Protein AF-A0A7J8R113-F1 (afdb_monomer_lite)

Sequence (114 aa):
MQGCIFTAFWALAHECGHQAFSDYQWLDDTIGFILHTFLLTPYFSLKYSHRRHHSNTGSLERDEVFVPKKKSALKWWAKHFNNPLGRFLEISIQLILGWPLYLLSTSLVHLTIG

InterPro domains:
  IPR005804 Fatty acid desaturase domain [PF00487] (7-96)
  IPR012171 Fatty acid desaturase [PTHR32100] (1-106)

Structure (mmCIF, N/CA/C/O backbone):
data_AF-A0A7J8R113-F1
#
_entry.id   AF-A0A7J8R113-F1
#
loop_
_atom_site.group_PDB
_atom_site.id
_atom_site.type_symbol
_atom_site.label_atom_id
_atom_site.label_alt_id
_atom_site.label_comp_id
_atom_site.label_asym_id
_atom_site.label_entity_id
_atom_site.label_seq_id
_atom_site.pdbx_PDB_ins_code
_atom_site.Cartn_x
_atom_site.Cartn_y
_atom_site.Cartn_z
_atom_site.occupancy
_atom_site.B_iso_or_equiv
_atom_site.auth_seq_id
_atom_site.auth_comp_id
_atom_site.auth_asym_id
_atom_site.auth_atom_id
_atom_site.pdbx_PDB_model_num
ATOM 1 N N . MET A 1 1 ? 4.532 -22.002 4.829 1.00 82.25 1 MET A N 1
ATOM 2 C CA . MET A 1 1 ? 3.699 -21.573 5.975 1.00 82.25 1 MET A CA 1
ATOM 3 C C . MET A 1 1 ? 3.798 -20.069 6.228 1.00 82.25 1 MET A C 1
ATOM 5 O O . MET A 1 1 ? 2.771 -19.416 6.150 1.00 82.25 1 MET A O 1
ATOM 9 N N . GLN A 1 2 ? 4.997 -19.506 6.445 1.00 94.38 2 GLN A N 1
ATOM 10 C CA . GLN A 1 2 ? 5.191 -18.070 6.734 1.00 94.38 2 GLN A CA 1
ATOM 11 C C . GLN A 1 2 ? 4.498 -17.121 5.737 1.00 94.38 2 GLN A C 1
ATOM 13 O O . GLN A 1 2 ? 3.737 -16.258 6.156 1.00 94.38 2 GLN A O 1
ATOM 18 N N . GLY A 1 3 ? 4.702 -17.312 4.427 1.00 92.19 3 GLY A N 1
ATOM 19 C CA . GLY A 1 3 ? 4.083 -16.456 3.405 1.00 92.19 3 GLY A CA 1
ATOM 20 C C . GLY A 1 3 ? 2.553 -16.445 3.463 1.00 92.19 3 GLY A C 1
ATOM 21 O O . GLY A 1 3 ? 1.953 -15.381 3.428 1.00 92.19 3 GLY A O 1
ATOM 22 N N . CYS A 1 4 ? 1.921 -17.608 3.654 1.00 95.62 4 CYS A N 1
ATOM 23 C CA . CYS A 1 4 ? 0.464 -17.715 3.769 1.00 95.62 4 CYS A CA 1
ATOM 24 C C . CYS A 1 4 ? -0.084 -16.934 4.973 1.00 95.62 4 CYS A C 1
ATOM 26 O O . CYS A 1 4 ? -1.127 -16.299 4.863 1.00 95.62 4 CYS A O 1
ATOM 28 N N . ILE A 1 5 ? 0.630 -16.955 6.106 1.00 96.25 5 ILE A N 1
ATOM 29 C CA . ILE A 1 5 ? 0.248 -16.201 7.310 1.00 96.25 5 ILE A CA 1
ATOM 30 C C . ILE A 1 5 ? 0.339 -14.697 7.041 1.00 96.25 5 ILE A C 1
ATOM 32 O O . ILE A 1 5 ? -0.581 -13.953 7.367 1.00 96.25 5 ILE A O 1
ATOM 36 N N . PHE A 1 6 ? 1.416 -14.243 6.399 1.00 96.31 6 PHE A N 1
ATOM 37 C CA . PHE A 1 6 ? 1.578 -12.828 6.063 1.00 96.31 6 PHE A CA 1
ATOM 38 C C . PHE A 1 6 ? 0.543 -12.351 5.046 1.00 96.31 6 PHE A C 1
ATOM 40 O O . PHE A 1 6 ? 0.010 -11.257 5.197 1.00 96.31 6 PHE A O 1
ATOM 47 N N . THR A 1 7 ? 0.186 -13.182 4.064 1.00 96.25 7 THR A N 1
ATOM 48 C CA . THR A 1 7 ? -0.924 -12.890 3.151 1.00 96.25 7 THR A CA 1
ATOM 49 C C . THR A 1 7 ? -2.259 -12.800 3.891 1.00 96.25 7 THR A C 1
ATOM 51 O O . THR A 1 7 ? -3.057 -11.928 3.570 1.00 96.25 7 THR A O 1
ATOM 54 N N . ALA A 1 8 ? -2.502 -13.637 4.905 1.00 96.75 8 ALA A N 1
ATOM 55 C CA . ALA A 1 8 ? -3.717 -13.548 5.715 1.00 96.75 8 ALA A CA 1
ATOM 56 C C . ALA A 1 8 ? -3.782 -12.240 6.523 1.00 96.75 8 ALA A C 1
ATOM 58 O O . ALA A 1 8 ? -4.819 -11.582 6.542 1.00 96.75 8 ALA A O 1
ATOM 59 N N . PHE A 1 9 ? -2.670 -11.820 7.138 1.00 97.81 9 PHE A N 1
ATOM 60 C CA . PHE A 1 9 ? -2.590 -10.517 7.811 1.00 97.81 9 PHE A CA 1
ATOM 61 C C . PHE A 1 9 ? -2.771 -9.350 6.843 1.00 97.81 9 PHE A C 1
ATOM 63 O O . PHE A 1 9 ? -3.466 -8.392 7.172 1.00 97.81 9 PHE A O 1
ATOM 70 N N . TRP A 1 10 ? -2.189 -9.447 5.646 1.00 97.31 10 TRP A N 1
ATOM 71 C CA . TRP A 1 10 ? -2.368 -8.449 4.598 1.00 97.31 10 TRP A CA 1
ATOM 72 C C . TRP A 1 10 ? -3.837 -8.343 4.177 1.00 97.31 10 TRP A C 1
ATOM 74 O O . TRP A 1 10 ? -4.375 -7.244 4.124 1.00 97.31 10 TRP A O 1
ATOM 84 N N . ALA A 1 11 ? -4.514 -9.475 3.952 1.00 98.12 11 ALA A N 1
ATOM 85 C CA . ALA A 1 11 ? -5.928 -9.496 3.584 1.00 98.12 11 ALA A CA 1
ATOM 86 C C . ALA A 1 11 ? -6.810 -8.867 4.675 1.00 98.12 11 ALA A C 1
ATOM 88 O O . ALA A 1 11 ? -7.653 -8.030 4.377 1.00 98.12 11 ALA A O 1
ATOM 89 N N . LEU A 1 12 ? -6.572 -9.197 5.947 1.00 98.00 12 LEU A N 1
ATOM 90 C CA . LEU A 1 12 ? -7.309 -8.606 7.066 1.00 98.00 12 LEU A CA 1
ATOM 91 C C . LEU A 1 12 ? -7.134 -7.079 7.139 1.00 98.00 12 LEU A C 1
ATOM 93 O O . LEU A 1 12 ? -8.101 -6.336 7.300 1.00 98.00 12 LEU A O 1
ATOM 97 N N . ALA A 1 13 ? -5.900 -6.600 6.997 1.00 97.94 13 ALA A N 1
ATOM 98 C CA . ALA A 1 13 ? -5.599 -5.174 7.013 1.00 97.94 13 ALA A CA 1
ATOM 99 C C . ALA A 1 13 ? -6.124 -4.436 5.766 1.00 97.94 13 ALA A C 1
ATOM 101 O O . ALA A 1 13 ? -6.487 -3.262 5.849 1.00 97.94 13 ALA A O 1
ATOM 102 N N . HIS A 1 14 ? -6.213 -5.119 4.624 1.00 97.62 14 HIS A N 1
ATOM 103 C CA . HIS A 1 14 ? -6.885 -4.636 3.420 1.00 97.62 14 HIS A CA 1
ATOM 104 C C . HIS A 1 14 ? -8.391 -4.429 3.654 1.00 97.62 14 HIS A C 1
ATOM 106 O O . HIS A 1 14 ? -8.896 -3.352 3.339 1.00 97.62 14 HIS A O 1
ATOM 112 N N . GLU A 1 15 ? -9.086 -5.380 4.290 1.00 98.19 15 GLU A N 1
ATOM 113 C CA . GLU A 1 15 ? -10.508 -5.221 4.647 1.00 98.19 15 GLU A CA 1
ATOM 114 C C . GLU A 1 15 ? -10.737 -4.076 5.644 1.00 98.19 15 GLU A C 1
ATOM 116 O O . GLU A 1 15 ? -11.696 -3.313 5.516 1.00 98.19 15 GLU A O 1
ATOM 121 N N . CYS A 1 16 ? -9.810 -3.877 6.586 1.00 98.31 16 CYS A N 1
ATOM 122 C CA . CYS A 1 16 ? -9.814 -2.689 7.442 1.00 98.31 16 CYS A CA 1
ATOM 123 C C . CYS A 1 16 ? -9.683 -1.395 6.612 1.00 98.31 16 CYS A C 1
ATOM 125 O O . CYS A 1 16 ? -10.378 -0.411 6.860 1.00 98.31 16 CYS A O 1
ATOM 127 N N . GLY A 1 17 ? -8.850 -1.396 5.565 1.00 97.25 17 GLY A N 1
ATOM 128 C CA . GLY A 1 17 ? -8.730 -0.277 4.622 1.00 97.25 17 GLY A CA 1
ATOM 129 C C . GLY A 1 17 ? -10.039 0.050 3.892 1.00 97.25 17 GLY A C 1
ATOM 130 O O . GLY A 1 17 ? -10.325 1.224 3.645 1.00 97.25 17 GLY A O 1
ATOM 131 N N . HIS A 1 18 ? -10.867 -0.962 3.620 1.00 97.44 18 HIS A N 1
ATOM 132 C CA . HIS A 1 18 ? -12.227 -0.803 3.084 1.00 97.44 18 HIS A CA 1
ATOM 133 C C . HIS A 1 18 ? -13.251 -0.320 4.107 1.00 97.44 18 HIS A C 1
ATOM 135 O O . HIS A 1 18 ? -14.348 0.070 3.713 1.00 97.44 18 HIS A O 1
ATOM 141 N N . GLN A 1 19 ? -12.888 -0.295 5.392 1.00 97.44 19 GLN A N 1
ATOM 142 C CA . GLN A 1 19 ? -13.806 -0.054 6.508 1.00 97.44 19 GLN A CA 1
ATOM 143 C C . GLN A 1 19 ? -14.924 -1.109 6.561 1.00 97.44 19 GLN A C 1
ATOM 145 O O . GLN A 1 19 ? -16.090 -0.779 6.771 1.00 97.44 19 GLN A O 1
ATOM 150 N N . ALA A 1 20 ? -14.572 -2.362 6.257 1.00 97.12 20 ALA A N 1
ATOM 151 C CA . ALA A 1 20 ? -15.503 -3.483 6.144 1.00 97.12 20 ALA A CA 1
ATOM 152 C C . ALA A 1 20 ? -15.290 -4.555 7.225 1.00 97.12 20 ALA A C 1
ATOM 154 O O . ALA A 1 20 ? -16.001 -5.560 7.237 1.00 97.12 20 ALA A O 1
ATOM 155 N N . PHE A 1 21 ? -14.309 -4.373 8.115 1.00 96.94 21 PHE A N 1
ATOM 156 C CA . PHE A 1 21 ? -13.999 -5.351 9.156 1.00 96.94 21 PHE A CA 1
ATOM 157 C C 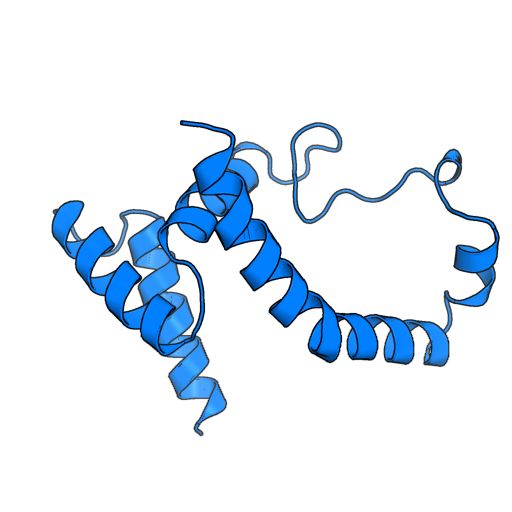. PHE A 1 21 ? -14.864 -5.150 10.410 1.00 96.94 21 PHE A C 1
ATOM 159 O O . PHE A 1 21 ? -15.275 -6.128 11.035 1.00 96.94 21 PHE A O 1
ATOM 166 N N . SER A 1 22 ? -15.173 -3.899 10.758 1.00 97.38 22 SER A N 1
ATOM 167 C CA . SER A 1 22 ? -15.980 -3.522 11.920 1.00 97.38 22 SER A CA 1
ATOM 168 C C . SER A 1 22 ? -16.954 -2.392 11.587 1.00 97.38 22 SER A C 1
ATOM 170 O O . SER A 1 22 ? -16.693 -1.559 10.724 1.00 97.38 22 SER A O 1
ATOM 172 N N . ASP A 1 23 ? -18.031 -2.280 12.367 1.00 97.69 23 ASP A N 1
ATOM 173 C CA . ASP A 1 23 ? -18.926 -1.112 12.342 1.00 97.69 23 ASP A CA 1
ATOM 174 C C . ASP A 1 23 ? -18.234 0.172 12.853 1.00 97.69 23 ASP A C 1
ATOM 176 O O . ASP A 1 23 ? -18.730 1.287 12.672 1.00 97.69 23 ASP A O 1
ATOM 180 N N . TYR A 1 24 ? -17.074 0.033 13.505 1.00 97.94 24 TYR A N 1
ATOM 181 C CA . TYR A 1 24 ? -16.300 1.138 14.058 1.00 97.94 24 TYR A CA 1
ATOM 182 C C . TYR A 1 24 ? -15.066 1.448 13.205 1.00 97.94 24 TYR A C 1
ATOM 184 O O . TYR A 1 24 ? -14.032 0.796 13.325 1.00 97.94 24 TYR A O 1
ATOM 192 N N . GLN A 1 25 ? -15.129 2.538 12.440 1.00 97.25 25 GLN A N 1
ATOM 193 C CA . GLN A 1 25 ? -14.034 2.993 11.566 1.00 97.25 25 GLN A CA 1
ATOM 194 C C . GLN A 1 25 ? -12.685 3.175 12.285 1.00 97.25 25 GLN A C 1
ATOM 196 O O . GLN A 1 25 ? -11.628 2.846 11.749 1.00 97.25 25 GLN A O 1
ATOM 201 N N . TRP A 1 26 ? -12.707 3.669 13.527 1.00 97.81 26 TRP A N 1
ATOM 202 C CA . TRP A 1 26 ? -11.484 3.852 14.316 1.00 97.81 26 TRP A CA 1
ATOM 203 C C . TRP A 1 26 ? -10.818 2.516 14.675 1.00 97.81 26 TRP A C 1
ATOM 205 O O . TRP A 1 26 ? -9.593 2.456 14.792 1.00 97.81 26 TRP A O 1
ATOM 215 N N . LEU A 1 27 ? -11.608 1.448 14.847 1.00 98.31 27 LEU A N 1
ATOM 216 C CA . LEU A 1 27 ? -11.093 0.114 15.136 1.00 98.31 27 LEU A CA 1
ATOM 217 C C . LEU A 1 27 ? -10.409 -0.461 13.896 1.00 98.31 27 LEU A C 1
ATOM 219 O O . LEU A 1 27 ? -9.285 -0.949 14.000 1.00 98.31 27 LEU A O 1
ATOM 223 N N . ASP A 1 28 ? -11.042 -0.318 12.732 1.00 98.25 28 ASP A N 1
ATOM 224 C CA . ASP A 1 28 ? -10.472 -0.722 11.446 1.00 98.25 28 ASP A CA 1
ATOM 225 C C . ASP A 1 28 ? -9.158 0.013 11.178 1.00 98.25 28 ASP A C 1
ATOM 227 O O . ASP A 1 28 ? -8.138 -0.614 10.896 1.00 98.25 28 ASP A O 1
ATOM 231 N N . ASP A 1 29 ? -9.127 1.333 11.372 1.00 98.31 29 ASP A N 1
ATOM 232 C CA . ASP A 1 29 ? -7.896 2.105 11.196 1.00 98.31 29 ASP A CA 1
ATOM 233 C C . ASP A 1 29 ? -6.798 1.713 12.186 1.00 98.31 29 ASP A C 1
ATOM 235 O O . ASP A 1 29 ? -5.626 1.683 11.815 1.00 98.31 29 ASP A O 1
ATOM 239 N N . THR A 1 30 ? -7.157 1.335 13.412 1.00 98.44 30 THR A N 1
ATOM 240 C CA . THR A 1 30 ? -6.188 0.869 14.412 1.00 98.44 30 THR A CA 1
ATOM 241 C C . THR A 1 30 ? -5.589 -0.485 14.025 1.00 98.44 30 THR A C 1
ATOM 243 O O . THR A 1 30 ? -4.367 -0.639 13.990 1.00 98.44 30 THR A O 1
ATOM 246 N N . ILE A 1 31 ? -6.434 -1.471 13.711 1.00 98.38 31 ILE A N 1
ATOM 247 C CA . ILE A 1 31 ? -6.002 -2.831 13.357 1.00 98.38 31 ILE A CA 1
ATOM 248 C C . ILE A 1 31 ? -5.229 -2.812 12.040 1.00 98.38 31 ILE A C 1
ATOM 250 O O . ILE A 1 31 ? -4.128 -3.362 11.955 1.00 98.38 31 ILE A O 1
ATOM 254 N N . GLY A 1 32 ? -5.776 -2.136 11.031 1.00 98.12 32 GLY A N 1
ATOM 255 C CA . GLY A 1 32 ? -5.157 -1.989 9.725 1.00 98.12 32 GLY A CA 1
ATOM 256 C C . GLY A 1 32 ? -3.792 -1.311 9.812 1.00 98.12 32 GLY A C 1
ATOM 257 O O . GLY A 1 32 ? -2.831 -1.807 9.220 1.00 98.12 32 GLY A O 1
ATOM 258 N N . PHE A 1 33 ? -3.663 -0.241 10.605 1.00 97.62 33 PHE A N 1
ATOM 259 C CA . PHE A 1 33 ? -2.382 0.429 10.823 1.00 97.62 33 PHE A CA 1
ATOM 260 C C . PHE A 1 33 ? -1.345 -0.491 11.473 1.00 97.62 33 PHE A C 1
ATOM 262 O O . PHE A 1 33 ? -0.219 -0.568 10.980 1.00 97.62 33 PHE A O 1
ATOM 269 N N . ILE A 1 34 ? -1.708 -1.224 12.530 1.00 98.12 34 ILE A N 1
ATOM 270 C CA . ILE A 1 34 ? -0.790 -2.143 13.223 1.00 98.12 34 ILE A CA 1
ATOM 271 C C . ILE A 1 34 ? -0.324 -3.264 12.284 1.00 98.12 34 ILE A C 1
ATOM 273 O O . ILE A 1 34 ? 0.879 -3.498 12.147 1.00 98.12 34 ILE A O 1
ATOM 277 N N . LEU A 1 35 ? -1.259 -3.939 11.610 1.00 97.81 35 LEU A N 1
ATOM 278 C CA . LEU A 1 35 ? -0.956 -5.089 10.756 1.00 97.81 35 LEU A CA 1
ATOM 279 C C . LEU A 1 35 ? -0.155 -4.697 9.512 1.00 97.81 35 LEU A C 1
ATOM 281 O O . LEU A 1 35 ? 0.845 -5.343 9.199 1.00 97.81 35 LEU A O 1
ATOM 285 N N . HIS A 1 36 ? -0.541 -3.627 8.814 1.00 95.69 36 HIS A N 1
ATOM 286 C CA . HIS A 1 36 ? 0.229 -3.170 7.661 1.00 95.69 36 HIS A CA 1
ATOM 287 C C . HIS A 1 36 ? 1.593 -2.606 8.074 1.00 95.69 36 HIS A C 1
ATOM 289 O O . HIS A 1 36 ? 2.565 -2.893 7.382 1.00 95.69 36 HIS A O 1
ATOM 295 N N . THR A 1 37 ? 1.730 -1.932 9.224 1.00 93.88 37 THR A N 1
ATOM 296 C CA . THR A 1 37 ? 3.052 -1.509 9.732 1.00 93.88 37 THR A CA 1
ATOM 297 C C . THR A 1 37 ? 3.956 -2.709 10.021 1.00 93.88 37 THR A C 1
ATOM 299 O O . THR A 1 37 ? 5.125 -2.699 9.634 1.00 93.88 37 THR A O 1
ATOM 302 N N . PHE A 1 38 ? 3.421 -3.776 10.625 1.00 94.94 38 PHE A N 1
ATOM 303 C CA . PHE A 1 38 ? 4.154 -5.031 10.833 1.00 94.94 38 PHE A CA 1
ATOM 304 C C . PHE A 1 38 ? 4.633 -5.659 9.511 1.00 94.94 38 PHE A C 1
ATOM 306 O O . PHE A 1 38 ? 5.726 -6.217 9.445 1.00 94.94 38 PHE A O 1
ATOM 313 N N . LEU A 1 39 ? 3.851 -5.511 8.440 1.00 93.12 39 LEU A N 1
ATOM 314 C CA . LEU A 1 39 ? 4.191 -5.950 7.082 1.00 93.12 39 LEU A CA 1
ATOM 315 C C . LEU A 1 39 ? 4.977 -4.902 6.271 1.00 93.12 39 LEU A C 1
ATOM 317 O O . LEU A 1 39 ? 5.106 -5.041 5.054 1.00 93.12 39 LEU A O 1
ATOM 321 N N . LEU A 1 40 ? 5.481 -3.841 6.913 1.00 90.69 40 LEU A N 1
ATOM 322 C CA . LEU A 1 40 ? 6.201 -2.726 6.281 1.00 90.69 40 LEU A CA 1
ATOM 323 C C . LEU A 1 40 ? 5.403 -2.001 5.183 1.00 90.69 40 LEU A C 1
ATOM 325 O O . LEU A 1 40 ? 5.981 -1.382 4.299 1.00 90.69 40 LEU A O 1
ATOM 329 N N . THR A 1 41 ? 4.076 -2.073 5.228 1.00 90.44 41 THR A N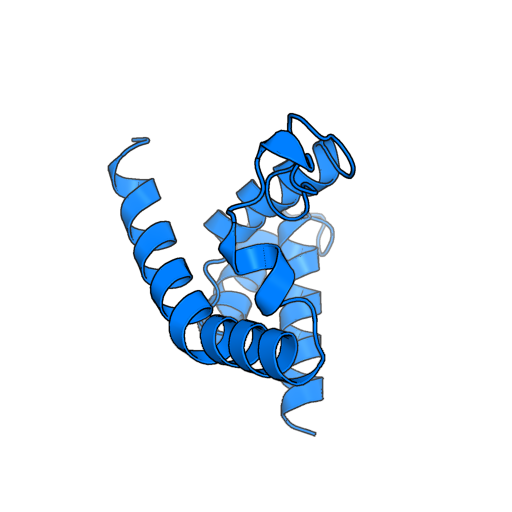 1
ATOM 330 C CA . THR A 1 41 ? 3.150 -1.486 4.256 1.00 90.44 41 THR A CA 1
ATOM 331 C C . THR A 1 41 ? 2.523 -0.202 4.828 1.00 90.44 41 THR A C 1
ATOM 333 O O . THR A 1 41 ? 2.005 -0.218 5.944 1.00 90.44 41 THR A O 1
ATOM 336 N N . PRO A 1 42 ? 2.520 0.932 4.105 1.00 91.94 42 PRO A N 1
ATOM 337 C CA . PRO A 1 42 ? 1.957 2.185 4.609 1.00 91.94 42 PRO A CA 1
ATOM 338 C C . PRO A 1 42 ? 0.419 2.167 4.548 1.00 91.94 42 PRO A C 1
ATOM 340 O O . PRO A 1 42 ? -0.169 2.432 3.499 1.00 91.94 42 PRO A O 1
ATOM 343 N N . TYR A 1 43 ? -0.235 1.879 5.681 1.00 94.38 43 TYR A N 1
ATOM 344 C CA . TYR A 1 43 ? -1.691 1.675 5.766 1.00 94.38 43 TYR A CA 1
ATOM 345 C C . TYR A 1 43 ? -2.518 2.815 5.160 1.00 94.38 43 TYR A C 1
ATOM 347 O O . TYR A 1 43 ? -3.308 2.570 4.254 1.00 94.38 43 TYR A O 1
ATOM 355 N N . PHE A 1 44 ? -2.333 4.057 5.617 1.00 93.69 44 PHE A N 1
ATOM 356 C CA . PHE A 1 44 ? -3.169 5.175 5.166 1.00 93.69 44 PHE A CA 1
ATOM 357 C C . PHE A 1 44 ? -2.952 5.500 3.687 1.00 93.69 44 PHE A C 1
ATOM 359 O O . PHE A 1 44 ? -3.919 5.689 2.952 1.00 93.69 44 PHE A O 1
ATOM 366 N N . SER A 1 45 ? -1.701 5.494 3.223 1.00 91.12 45 SER A N 1
ATOM 367 C CA . SER A 1 45 ? -1.386 5.685 1.804 1.00 91.12 45 SER A CA 1
ATOM 368 C C . SER A 1 45 ? -2.074 4.631 0.942 1.00 91.12 45 SER A C 1
ATOM 370 O O . SER A 1 45 ? -2.720 4.987 -0.044 1.00 91.12 45 SER A O 1
ATOM 372 N N . LEU A 1 46 ? -1.999 3.359 1.354 1.00 91.25 46 LEU A N 1
ATOM 373 C CA . LEU A 1 46 ? -2.675 2.261 0.675 1.00 91.25 46 LEU A CA 1
ATOM 374 C C . LEU A 1 46 ? -4.201 2.412 0.741 1.00 91.25 46 LEU A C 1
ATOM 376 O O . LEU A 1 46 ? -4.846 2.276 -0.286 1.00 91.25 46 LEU A O 1
ATOM 380 N N . LYS A 1 47 ? -4.788 2.770 1.890 1.00 94.50 47 LYS A N 1
ATOM 381 C CA . LYS A 1 47 ? -6.234 3.019 2.052 1.00 94.50 47 LYS A CA 1
ATOM 382 C C . LYS A 1 47 ? -6.744 4.060 1.048 1.00 94.50 47 LYS A C 1
ATOM 384 O O . LYS A 1 47 ? -7.723 3.819 0.340 1.00 94.50 47 LYS A O 1
ATOM 389 N N . TYR A 1 48 ? -6.066 5.204 0.937 1.00 92.00 48 TYR A N 1
ATOM 390 C CA . TYR A 1 48 ? -6.472 6.277 0.022 1.00 92.00 48 TYR A CA 1
ATOM 391 C C . TYR A 1 48 ? -6.263 5.926 -1.453 1.00 92.00 48 TYR A C 1
ATOM 393 O O . TYR A 1 48 ? -7.121 6.231 -2.283 1.00 92.00 48 TYR A O 1
ATOM 401 N N . SER A 1 49 ? -5.126 5.320 -1.804 1.00 89.38 49 SER A N 1
ATOM 402 C CA . SER A 1 49 ? -4.842 4.906 -3.182 1.00 89.38 49 SER A CA 1
ATOM 403 C C . SER A 1 49 ? -5.806 3.803 -3.623 1.00 89.38 49 SER A C 1
ATOM 405 O O . SER A 1 49 ? -6.507 3.904 -4.625 1.00 89.38 49 SER A O 1
ATOM 407 N N . HIS A 1 50 ? -5.985 2.798 -2.781 1.00 92.75 50 HIS A N 1
ATOM 408 C CA . HIS A 1 50 ? -6.850 1.669 -3.060 1.00 92.75 50 HIS A CA 1
ATOM 409 C C . HIS A 1 50 ? -8.321 2.070 -3.239 1.00 92.75 50 HIS A C 1
ATOM 411 O O . HIS A 1 50 ? -8.970 1.621 -4.184 1.00 92.75 50 HIS A O 1
ATOM 417 N N . ARG A 1 51 ? -8.831 3.013 -2.433 1.00 92.62 51 ARG A N 1
ATOM 418 C CA . ARG A 1 51 ? -10.161 3.603 -2.656 1.00 92.62 51 ARG A CA 1
ATOM 419 C C . ARG A 1 51 ? -10.281 4.264 -4.034 1.00 92.62 51 ARG A C 1
ATOM 421 O O . ARG A 1 51 ? -11.304 4.098 -4.697 1.00 92.62 51 ARG A O 1
ATOM 428 N N . ARG A 1 52 ? -9.248 4.993 -4.481 1.00 90.88 52 ARG A N 1
ATOM 429 C CA . ARG A 1 52 ? -9.211 5.614 -5.819 1.00 90.88 52 ARG A CA 1
ATOM 430 C C . ARG A 1 52 ? -9.159 4.567 -6.928 1.00 90.88 52 ARG A 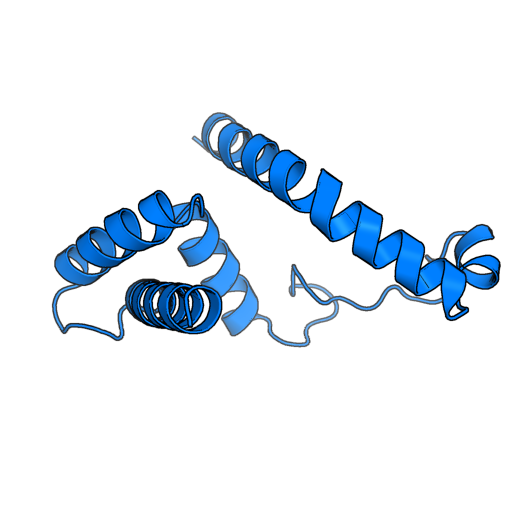C 1
ATOM 432 O O . ARG A 1 52 ? -9.854 4.733 -7.930 1.00 90.88 52 ARG A O 1
ATOM 439 N N . HIS A 1 53 ? -8.402 3.488 -6.741 1.00 91.06 53 HIS A N 1
ATOM 440 C CA . HIS A 1 53 ? -8.391 2.352 -7.659 1.00 91.06 53 HIS A CA 1
ATOM 441 C C . HIS A 1 53 ? -9.785 1.722 -7.788 1.00 91.06 53 HIS A C 1
ATOM 443 O O . HIS A 1 53 ? -10.276 1.585 -8.905 1.00 91.06 53 HIS A O 1
ATOM 449 N N . HIS A 1 54 ? -10.472 1.429 -6.680 1.00 93.50 54 HIS A N 1
ATOM 450 C CA . HIS A 1 54 ? -11.829 0.871 -6.723 1.00 93.50 54 HIS A CA 1
ATOM 451 C C . HIS A 1 54 ? -12.845 1.809 -7.381 1.00 93.50 54 HIS A C 1
ATOM 453 O O . HIS A 1 54 ? -13.685 1.357 -8.155 1.00 93.50 54 HIS A O 1
ATOM 459 N N . SER A 1 55 ? -12.753 3.122 -7.145 1.00 93.38 55 SER A N 1
ATOM 460 C CA . SER A 1 55 ? -13.643 4.084 -7.809 1.00 93.38 55 SER A CA 1
ATOM 461 C C . SER A 1 55 ? -13.375 4.251 -9.308 1.00 93.38 55 SER A C 1
ATOM 463 O O . SER A 1 55 ? -14.235 4.763 -10.018 1.00 93.38 55 SER A O 1
ATOM 465 N N . ASN A 1 56 ? -12.192 3.858 -9.792 1.00 92.06 56 ASN A N 1
ATOM 466 C CA . ASN A 1 56 ? -11.755 4.086 -11.172 1.00 92.06 56 ASN A CA 1
ATOM 467 C C . ASN A 1 56 ? -11.304 2.805 -11.887 1.00 92.06 56 ASN A C 1
ATOM 469 O O . ASN A 1 56 ? -10.623 2.904 -12.907 1.00 92.06 56 ASN A O 1
ATOM 473 N N . THR A 1 57 ? -11.651 1.619 -11.379 1.00 90.12 57 THR A N 1
ATOM 474 C CA . THR A 1 57 ? -11.124 0.346 -11.887 1.00 90.12 57 THR A CA 1
ATOM 475 C C . THR A 1 57 ? -11.381 0.215 -13.387 1.00 90.12 57 THR A C 1
ATOM 477 O O . THR A 1 57 ? -12.519 0.301 -13.846 1.00 90.12 57 THR A O 1
ATOM 480 N N . GLY A 1 58 ? -10.310 0.028 -14.161 1.00 85.31 58 GLY A N 1
ATOM 481 C CA . GLY A 1 58 ? -10.392 -0.115 -15.619 1.00 85.31 58 GLY A CA 1
ATOM 482 C C . GLY A 1 58 ? -10.506 1.203 -16.396 1.00 85.31 58 GLY A C 1
ATOM 483 O O . GLY A 1 58 ? -10.588 1.182 -17.625 1.00 85.31 58 GLY A O 1
ATOM 484 N N . SER A 1 59 ? -10.468 2.356 -15.723 1.00 87.75 59 SER A N 1
ATOM 485 C CA . SER A 1 59 ? -10.371 3.657 -16.384 1.00 87.75 59 SER A CA 1
ATOM 486 C C . SER A 1 59 ? -8.964 3.883 -16.937 1.00 87.75 59 SER A C 1
ATOM 488 O O . SER A 1 59 ? -7.986 3.904 -16.196 1.00 87.75 59 SER A O 1
ATOM 490 N N . LEU A 1 60 ? -8.858 4.157 -18.240 1.00 84.94 60 LEU A N 1
ATOM 491 C CA . LEU A 1 60 ? -7.584 4.520 -18.879 1.00 84.94 60 LEU A CA 1
ATOM 492 C C . LEU A 1 60 ? -7.057 5.905 -18.467 1.00 84.94 60 LEU A C 1
ATOM 494 O O . LEU A 1 60 ? -5.921 6.246 -18.792 1.00 84.94 60 LEU A O 1
ATOM 498 N N . GLU A 1 61 ? -7.892 6.711 -17.814 1.00 84.00 61 GLU A N 1
ATOM 499 C CA . GLU A 1 61 ? -7.593 8.099 -17.455 1.00 84.00 61 GLU A CA 1
ATOM 500 C C . GLU A 1 61 ? -7.401 8.285 -15.952 1.00 84.00 61 GLU A C 1
ATOM 502 O O . GLU A 1 61 ? -6.630 9.147 -15.539 1.00 84.00 61 GLU A O 1
ATOM 507 N N . ARG A 1 62 ? -8.131 7.511 -15.139 1.00 82.56 62 ARG A N 1
ATOM 508 C CA . ARG A 1 62 ? -8.256 7.748 -13.695 1.00 82.56 62 ARG A CA 1
ATOM 509 C C . ARG A 1 62 ? -7.815 6.579 -12.822 1.00 82.56 62 ARG A C 1
ATOM 511 O O . ARG A 1 62 ? -7.683 6.774 -11.616 1.00 82.56 62 ARG A O 1
ATOM 518 N N . ASP A 1 63 ? -7.614 5.386 -13.385 1.00 85.06 63 ASP A N 1
ATOM 519 C CA . ASP A 1 63 ? -6.944 4.316 -12.644 1.00 85.06 63 ASP A CA 1
ATOM 520 C C . ASP A 1 63 ? -5.465 4.695 -12.481 1.00 85.06 63 ASP A C 1
ATOM 522 O O . ASP A 1 63 ? -4.875 5.353 -13.338 1.00 85.06 63 ASP A O 1
ATOM 526 N N . GLU A 1 64 ? -4.865 4.321 -11.360 1.00 78.62 64 GLU A N 1
ATOM 527 C CA . GLU A 1 64 ? -3.502 4.731 -11.019 1.00 78.62 64 GLU A CA 1
ATOM 528 C C . GLU A 1 64 ? -2.495 3.581 -11.065 1.00 78.62 64 GLU A C 1
ATOM 530 O O . GLU A 1 64 ? -1.300 3.831 -11.213 1.00 78.62 64 GLU A O 1
ATOM 535 N N . VAL A 1 65 ? -2.953 2.326 -10.970 1.00 72.19 65 VAL A N 1
ATOM 536 C CA . VAL A 1 65 ? -2.051 1.169 -10.826 1.00 72.19 65 VAL A CA 1
ATOM 537 C C . VAL A 1 65 ? -1.929 0.374 -12.123 1.00 72.19 65 VAL A C 1
ATOM 539 O O . VAL A 1 65 ? -0.822 0.021 -12.531 1.00 72.1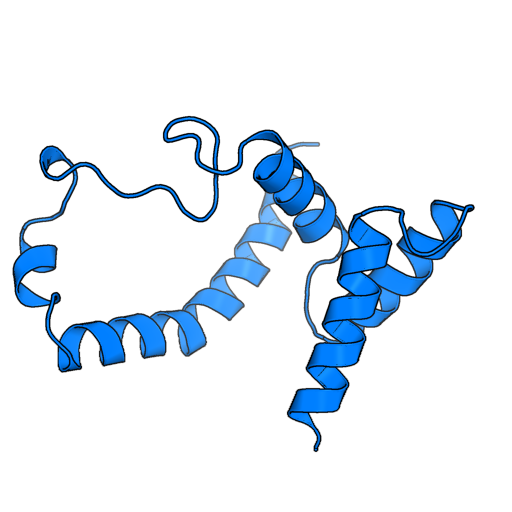9 65 VAL A O 1
ATOM 542 N N . PHE A 1 66 ? -3.046 0.115 -12.808 1.00 72.69 66 PHE A N 1
ATOM 543 C CA . PHE A 1 66 ? -3.090 -0.814 -13.943 1.00 72.69 66 PHE A CA 1
ATOM 544 C C . PHE A 1 66 ? -3.612 -0.168 -15.225 1.00 72.69 66 PHE A C 1
ATOM 546 O O . PHE A 1 66 ? -4.516 -0.688 -15.874 1.00 72.69 66 PHE A O 1
ATOM 553 N N . VAL A 1 67 ? -3.007 0.952 -15.630 1.00 81.56 67 VAL A N 1
ATOM 554 C CA . VAL A 1 67 ? -3.328 1.608 -16.907 1.00 81.56 67 VAL A CA 1
ATOM 555 C C . VAL A 1 67 ? -2.411 1.094 -18.024 1.00 81.56 67 VAL A C 1
ATOM 557 O O . VAL A 1 67 ? -1.208 1.388 -18.021 1.00 81.56 67 VAL A O 1
ATOM 560 N N . PRO A 1 68 ? -2.933 0.362 -19.031 1.00 81.19 68 PRO A N 1
ATOM 561 C CA . PRO A 1 68 ? -2.141 -0.049 -20.180 1.00 81.19 68 PRO A CA 1
ATOM 562 C C . PRO A 1 68 ? -1.655 1.170 -20.966 1.00 81.19 68 PRO A C 1
ATOM 564 O O . PRO A 1 68 ? -2.435 2.035 -21.372 1.00 81.19 68 PRO A O 1
ATOM 567 N N . LYS A 1 69 ? -0.351 1.227 -21.250 1.00 79.81 69 LYS A N 1
ATOM 568 C CA . LYS A 1 69 ? 0.202 2.286 -22.100 1.00 79.81 69 LYS A CA 1
ATOM 569 C C . LYS A 1 69 ? -0.259 2.094 -23.543 1.00 79.81 69 LYS A C 1
ATOM 571 O O . LYS A 1 69 ? -0.137 1.006 -24.109 1.00 79.81 69 LYS A O 1
ATOM 576 N N . LYS A 1 70 ? -0.722 3.178 -24.174 1.00 82.25 70 LYS A N 1
ATOM 577 C CA . LYS A 1 70 ? -0.987 3.208 -25.622 1.00 82.25 70 LYS A CA 1
ATOM 578 C C . LYS A 1 70 ? 0.292 2.845 -26.384 1.00 82.25 70 LYS A C 1
ATOM 580 O O . LYS A 1 70 ? 1.382 3.245 -25.978 1.00 82.25 70 LYS A O 1
ATOM 585 N N . LYS A 1 71 ? 0.169 2.152 -27.526 1.00 79.44 71 LYS A N 1
ATOM 586 C CA . LYS A 1 71 ? 1.328 1.755 -28.358 1.00 79.44 71 LYS A CA 1
ATOM 587 C C . LYS A 1 71 ? 2.227 2.941 -28.731 1.00 79.44 71 LYS A C 1
ATOM 589 O O . LYS A 1 71 ? 3.440 2.781 -28.769 1.00 79.44 71 LYS A O 1
ATOM 594 N N . SER A 1 72 ? 1.640 4.116 -28.955 1.00 83.38 72 SER A N 1
ATOM 595 C CA . SER A 1 72 ? 2.358 5.364 -29.249 1.00 83.38 72 SER A CA 1
ATOM 596 C C . SER A 1 72 ? 3.197 5.897 -28.081 1.00 83.38 72 SER A C 1
ATOM 598 O O . SER A 1 72 ? 4.150 6.629 -28.314 1.00 83.38 72 SER A O 1
ATOM 600 N N . ALA A 1 73 ? 2.876 5.524 -26.840 1.00 81.44 73 ALA A N 1
ATOM 601 C CA . ALA A 1 73 ? 3.592 5.933 -25.630 1.00 81.44 73 ALA A CA 1
ATOM 602 C C . ALA A 1 73 ? 4.645 4.902 -25.172 1.00 81.44 73 ALA A C 1
ATOM 604 O O . ALA A 1 73 ? 5.314 5.098 -24.154 1.00 81.44 73 ALA A O 1
ATOM 605 N N . LEU A 1 74 ? 4.788 3.779 -25.887 1.00 81.75 74 LEU A N 1
ATOM 606 C CA . LEU A 1 74 ? 5.799 2.771 -25.579 1.00 81.75 74 LEU A CA 1
ATOM 607 C C . LEU A 1 74 ? 7.176 3.238 -26.056 1.00 81.75 74 LEU A C 1
ATOM 609 O O . LEU A 1 74 ? 7.357 3.631 -27.207 1.00 81.75 74 LEU A O 1
ATOM 613 N N . LYS A 1 75 ? 8.171 3.140 -25.170 1.00 83.31 75 LYS A N 1
ATOM 614 C CA . LYS A 1 75 ? 9.567 3.438 -25.512 1.00 83.31 75 LYS A CA 1
ATOM 615 C C . LYS A 1 75 ? 10.099 2.395 -26.502 1.00 83.31 75 LYS A C 1
ATOM 617 O O . LYS A 1 75 ? 9.674 1.241 -26.473 1.00 83.31 75 LYS A O 1
ATOM 622 N N . TRP A 1 76 ? 11.060 2.768 -27.347 1.00 81.12 76 TRP A N 1
ATOM 623 C CA . TRP A 1 76 ? 11.553 1.887 -28.416 1.00 81.12 76 TRP A CA 1
ATOM 624 C C . TRP A 1 76 ? 12.142 0.562 -27.897 1.00 81.12 76 TRP A C 1
ATOM 626 O O . TRP A 1 76 ? 11.970 -0.486 -28.522 1.00 81.12 76 TRP A O 1
ATOM 636 N N . TRP A 1 77 ? 12.766 0.576 -26.715 1.00 77.88 77 TRP A N 1
ATOM 637 C CA . TRP A 1 77 ? 13.309 -0.620 -26.065 1.00 77.88 77 TRP A CA 1
ATOM 638 C C . TRP A 1 77 ? 12.234 -1.574 -25.534 1.00 77.88 77 TRP A C 1
ATOM 640 O O . TRP A 1 77 ? 12.505 -2.763 -25.414 1.00 77.88 77 TRP A O 1
ATOM 650 N N . ALA A 1 78 ? 10.999 -1.119 -25.291 1.00 79.31 78 ALA A N 1
ATOM 651 C CA . ALA A 1 78 ? 9.932 -1.971 -24.753 1.00 79.31 78 ALA A CA 1
ATOM 652 C C . ALA A 1 78 ? 9.635 -3.188 -25.648 1.00 79.31 78 ALA A C 1
ATOM 654 O O . ALA A 1 78 ? 9.289 -4.255 -25.148 1.00 79.31 78 ALA A O 1
ATOM 655 N N . LYS A 1 79 ? 9.831 -3.056 -26.967 1.00 75.88 79 LYS A N 1
ATOM 656 C CA . LYS A 1 79 ? 9.692 -4.166 -27.925 1.00 75.88 79 LYS A CA 1
ATOM 657 C C . LYS A 1 79 ? 10.732 -5.268 -27.703 1.00 75.88 79 LYS A C 1
ATOM 659 O O . LYS A 1 79 ? 10.410 -6.439 -27.859 1.00 75.88 79 LYS A O 1
ATOM 664 N N . HIS A 1 80 ? 11.947 -4.895 -27.310 1.00 74.94 80 HIS A N 1
ATOM 665 C CA . HIS A 1 80 ? 13.063 -5.819 -27.103 1.00 74.94 80 HIS A CA 1
ATOM 666 C C . HIS A 1 80 ? 12.967 -6.553 -25.761 1.00 74.94 80 HIS A C 1
ATOM 668 O O . HIS A 1 80 ? 13.441 -7.677 -25.655 1.00 74.94 80 HIS A O 1
ATOM 674 N N . PHE A 1 81 ? 12.305 -5.958 -24.762 1.00 79.06 81 PHE A N 1
ATOM 675 C CA . PHE A 1 81 ? 12.070 -6.566 -23.445 1.00 79.06 81 PHE A CA 1
ATOM 676 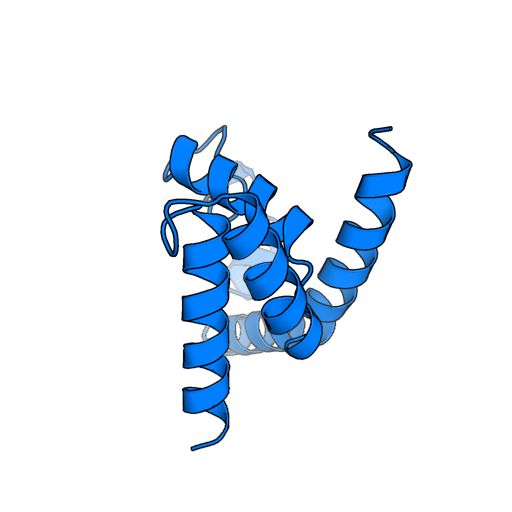C C . PHE A 1 81 ? 10.759 -7.361 -23.350 1.00 79.06 81 PHE A C 1
ATOM 678 O O . PHE A 1 81 ? 10.490 -7.980 -22.324 1.00 79.06 81 PHE A O 1
ATOM 685 N N . ASN A 1 82 ? 9.954 -7.407 -24.416 1.00 81.50 82 ASN A N 1
ATOM 686 C CA . ASN A 1 82 ? 8.717 -8.189 -24.446 1.00 81.50 82 ASN A CA 1
ATOM 687 C C . ASN A 1 82 ? 8.975 -9.677 -24.760 1.00 81.50 82 ASN A C 1
ATOM 689 O O . ASN A 1 82 ? 8.397 -10.240 -25.686 1.00 81.50 82 ASN A O 1
ATOM 693 N N . ASN A 1 83 ? 9.878 -10.301 -24.004 1.00 88.50 83 ASN A N 1
ATOM 694 C CA . ASN A 1 83 ? 10.217 -11.722 -24.066 1.00 88.50 83 ASN A CA 1
ATOM 695 C C . ASN A 1 83 ? 10.365 -12.283 -22.631 1.00 88.50 83 ASN A C 1
ATOM 697 O O . ASN A 1 83 ? 10.448 -11.487 -21.690 1.00 88.50 83 ASN A O 1
ATOM 701 N N . PRO A 1 84 ? 10.403 -13.615 -22.426 1.00 92.44 84 PRO A N 1
ATOM 702 C CA . PRO A 1 84 ? 10.436 -14.202 -21.083 1.00 92.44 84 PRO A CA 1
ATOM 703 C C . PRO A 1 84 ? 11.580 -13.692 -20.194 1.00 92.44 84 PRO A C 1
ATOM 705 O O . PRO A 1 84 ? 11.355 -13.397 -19.023 1.00 92.44 84 PRO A O 1
ATOM 708 N N . LEU A 1 85 ? 12.782 -13.515 -20.751 1.00 90.94 85 LEU A N 1
ATOM 709 C CA . LEU A 1 85 ? 13.937 -13.008 -20.007 1.00 90.94 85 LEU A CA 1
ATOM 710 C C . LEU A 1 85 ? 13.758 -11.533 -19.630 1.00 90.94 85 LEU A C 1
ATOM 712 O O . LEU A 1 85 ? 14.017 -11.145 -18.494 1.00 90.94 85 LEU A O 1
ATOM 716 N N . GLY A 1 86 ? 13.267 -10.714 -20.562 1.00 88.75 86 GLY A N 1
ATOM 717 C CA . GLY A 1 86 ? 12.973 -9.307 -20.304 1.00 88.75 86 GLY A CA 1
ATOM 718 C C . GLY A 1 86 ? 11.911 -9.115 -19.217 1.00 88.75 86 GLY A C 1
ATOM 719 O O . GLY A 1 86 ? 12.083 -8.265 -18.347 1.00 88.75 86 GLY A O 1
ATOM 720 N N . ARG A 1 87 ? 10.869 -9.957 -19.203 1.00 87.56 87 ARG A N 1
ATOM 721 C CA . ARG A 1 87 ? 9.841 -9.967 -18.148 1.00 87.56 87 ARG A CA 1
ATOM 722 C C . ARG A 1 87 ? 10.382 -10.428 -16.805 1.00 87.56 87 ARG A C 1
ATOM 724 O O . ARG A 1 87 ? 10.056 -9.828 -15.787 1.00 87.56 87 ARG A O 1
ATOM 731 N N . PHE A 1 88 ? 11.232 -11.450 -16.797 1.00 90.81 88 PHE A N 1
ATOM 732 C CA . PHE A 1 88 ? 11.894 -11.897 -15.577 1.00 90.81 88 PHE A CA 1
ATOM 733 C C . PHE A 1 88 ? 12.755 -10.785 -14.963 1.00 90.81 88 PHE A C 1
ATOM 735 O O . PHE A 1 88 ? 12.680 -10.542 -13.759 1.00 90.81 88 PHE A O 1
ATOM 742 N N . LEU A 1 89 ? 13.524 -10.068 -15.788 1.00 90.12 89 LEU A N 1
ATOM 743 C CA . LEU A 1 89 ? 14.310 -8.914 -15.349 1.00 90.12 89 LEU A CA 1
ATOM 744 C C . LEU 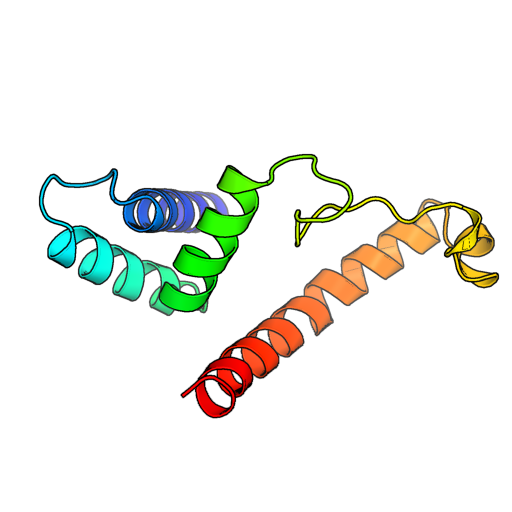A 1 89 ? 13.422 -7.776 -14.830 1.00 90.12 89 LEU A C 1
ATOM 746 O O . LEU A 1 89 ? 13.700 -7.241 -13.762 1.00 90.12 89 LEU A O 1
ATOM 750 N N . GLU A 1 90 ? 12.346 -7.433 -15.542 1.00 86.56 90 GLU A N 1
ATOM 751 C CA . GLU A 1 90 ? 11.386 -6.399 -15.127 1.00 86.56 90 GLU A CA 1
ATOM 752 C C . GLU A 1 90 ? 10.769 -6.714 -13.757 1.00 86.56 90 GLU A C 1
ATOM 754 O O . GLU A 1 90 ? 10.807 -5.875 -12.859 1.00 86.56 90 GLU A O 1
ATOM 759 N N . ILE A 1 91 ? 10.281 -7.944 -13.566 1.00 88.31 91 ILE A N 1
ATOM 760 C CA . ILE A 1 91 ? 9.706 -8.399 -12.294 1.00 88.31 91 ILE A CA 1
ATOM 761 C C . ILE A 1 91 ? 10.770 -8.390 -11.193 1.00 88.31 91 ILE A C 1
ATOM 763 O O . ILE A 1 91 ? 10.505 -7.913 -10.093 1.00 88.31 91 ILE A O 1
ATOM 767 N N . SER A 1 92 ? 11.986 -8.860 -11.482 1.00 91.44 92 SER A N 1
ATOM 768 C CA . SER A 1 92 ? 13.081 -8.876 -10.503 1.00 91.44 92 SER A CA 1
ATOM 769 C C . SER A 1 92 ? 13.436 -7.462 -10.038 1.00 91.44 92 SER A C 1
ATOM 771 O O . SER A 1 92 ? 13.550 -7.210 -8.842 1.00 91.44 92 SER A O 1
ATOM 773 N N . ILE A 1 93 ? 13.543 -6.514 -10.973 1.00 89.88 93 ILE A N 1
ATOM 774 C CA . ILE A 1 93 ? 13.777 -5.098 -10.670 1.00 89.88 93 ILE A CA 1
ATOM 775 C C . ILE A 1 93 ? 12.628 -4.531 -9.835 1.00 89.88 93 ILE A C 1
ATOM 777 O O . ILE A 1 93 ? 12.874 -3.833 -8.854 1.00 89.88 93 ILE A O 1
ATOM 781 N N . GLN A 1 94 ? 11.378 -4.834 -10.184 1.00 85.06 94 GLN A N 1
ATOM 782 C CA . GLN A 1 94 ? 10.219 -4.328 -9.454 1.00 85.06 94 GLN A CA 1
ATOM 783 C C . GLN A 1 94 ? 10.132 -4.891 -8.027 1.00 85.06 94 GLN A C 1
ATOM 785 O O . GLN A 1 94 ? 9.814 -4.145 -7.105 1.00 85.06 94 GLN A O 1
ATOM 790 N N . LEU A 1 95 ? 10.472 -6.165 -7.819 1.00 85.25 95 LEU A N 1
ATOM 791 C CA . LEU A 1 95 ? 10.499 -6.782 -6.491 1.00 85.25 95 LEU A CA 1
ATOM 792 C C . LEU A 1 95 ? 11.649 -6.255 -5.620 1.00 85.25 95 LEU A C 1
ATOM 794 O O . LEU A 1 95 ? 11.464 -6.078 -4.419 1.00 85.25 95 LEU A O 1
ATOM 798 N N . ILE A 1 96 ? 12.818 -5.980 -6.210 1.00 88.25 96 ILE A N 1
ATOM 799 C CA . ILE A 1 96 ? 14.012 -5.538 -5.468 1.00 88.25 96 ILE A CA 1
ATOM 800 C C . ILE A 1 96 ? 14.002 -4.025 -5.223 1.00 88.25 96 ILE A C 1
ATOM 802 O O . ILE A 1 96 ? 14.283 -3.578 -4.116 1.00 88.25 96 ILE A O 1
ATOM 806 N N . LEU A 1 97 ? 13.705 -3.228 -6.253 1.00 88.94 97 LEU A N 1
ATOM 807 C CA . LEU A 1 97 ? 13.798 -1.763 -6.214 1.00 88.94 97 LEU A CA 1
ATOM 808 C C . LEU A 1 97 ? 12.436 -1.083 -6.111 1.00 88.94 97 LEU A C 1
ATOM 810 O O . LEU A 1 97 ? 12.336 -0.014 -5.514 1.00 88.94 97 LEU A O 1
ATOM 814 N N . GLY A 1 98 ? 11.385 -1.684 -6.670 1.00 82.81 98 GLY A N 1
ATOM 815 C CA . GLY A 1 98 ? 10.054 -1.081 -6.675 1.00 82.81 98 GLY A CA 1
ATOM 816 C C . GLY A 1 98 ? 9.500 -0.886 -5.267 1.00 82.81 98 GLY A C 1
ATOM 817 O O . GLY A 1 98 ? 8.993 0.192 -4.969 1.00 82.81 98 GLY A O 1
ATOM 818 N N . TRP A 1 99 ? 9.659 -1.876 -4.383 1.00 76.38 99 TRP A N 1
ATOM 819 C CA . TRP A 1 99 ? 9.178 -1.779 -3.003 1.00 76.38 99 TRP A CA 1
ATOM 820 C C . TRP A 1 99 ? 9.912 -0.713 -2.166 1.00 76.38 99 TRP A C 1
ATOM 822 O O . TRP A 1 99 ? 9.236 0.168 -1.632 1.00 76.38 99 TRP A O 1
ATOM 832 N N . PRO A 1 100 ? 11.261 -0.673 -2.104 1.00 82.94 100 PRO A N 1
ATOM 833 C CA . PRO A 1 100 ? 11.969 0.415 -1.425 1.00 82.94 100 PRO A CA 1
ATOM 834 C C . PRO A 1 100 ? 11.630 1.805 -1.976 1.00 82.94 100 PRO A C 1
ATOM 836 O O . PRO A 1 100 ? 11.413 2.738 -1.205 1.00 82.94 100 PRO A O 1
ATOM 839 N N . LEU A 1 101 ? 11.542 1.956 -3.303 1.00 82.44 101 LEU A N 1
ATOM 840 C CA . LEU A 1 101 ? 11.195 3.236 -3.926 1.00 82.44 101 LEU A CA 1
ATOM 841 C C . LEU A 1 101 ? 9.761 3.662 -3.605 1.00 82.44 101 LEU A C 1
ATOM 843 O O . LEU A 1 101 ? 9.520 4.840 -3.343 1.00 82.44 101 LEU A O 1
ATOM 847 N N . TYR A 1 102 ? 8.822 2.713 -3.585 1.00 75.12 102 TYR A N 1
ATOM 848 C CA . TYR A 1 102 ? 7.449 2.964 -3.167 1.00 75.12 102 TYR A CA 1
ATOM 849 C C . TYR A 1 102 ? 7.410 3.518 -1.739 1.00 75.12 102 TYR A C 1
ATOM 851 O O . TYR A 1 102 ? 6.864 4.602 -1.545 1.00 75.12 102 TYR A O 1
ATOM 859 N N . LEU A 1 103 ? 8.089 2.868 -0.784 1.00 71.50 103 LEU A N 1
ATOM 860 C CA . LEU A 1 103 ? 8.158 3.319 0.613 1.00 71.50 103 LEU A CA 1
ATOM 861 C C . LEU A 1 103 ? 8.755 4.728 0.768 1.00 71.50 103 LEU A C 1
ATOM 863 O O . LEU A 1 103 ? 8.248 5.540 1.551 1.00 71.50 103 LEU A O 1
ATOM 867 N N . LEU A 1 104 ? 9.790 5.051 -0.014 1.00 78.50 104 LEU A N 1
ATOM 868 C CA . LEU A 1 104 ? 10.378 6.393 -0.044 1.00 78.50 104 LEU A CA 1
ATOM 869 C C . LEU A 1 104 ? 9.394 7.427 -0.605 1.00 78.50 104 LEU A C 1
ATOM 871 O O . LEU A 1 104 ? 9.235 8.506 -0.039 1.00 78.50 104 LEU A O 1
ATOM 875 N N . SER A 1 105 ? 8.687 7.091 -1.684 1.00 71.31 105 SER A N 1
ATOM 876 C CA . SER A 1 105 ? 7.724 7.997 -2.316 1.00 71.31 105 SER A CA 1
ATOM 877 C C . SER A 1 105 ? 6.492 8.250 -1.444 1.00 71.31 105 SER A C 1
ATOM 879 O O . SER A 1 105 ? 6.058 9.392 -1.310 1.00 71.31 105 SER A O 1
ATOM 881 N N . THR A 1 106 ? 5.971 7.226 -0.762 1.00 63.75 106 THR A N 1
ATOM 882 C CA . THR A 1 106 ? 4.823 7.370 0.143 1.00 63.75 106 THR A CA 1
ATOM 883 C C . THR A 1 106 ? 5.151 8.199 1.381 1.00 63.75 106 THR A C 1
ATOM 885 O O . THR A 1 106 ? 4.258 8.848 1.917 1.00 63.75 106 THR A O 1
ATOM 888 N N . SER A 1 107 ? 6.422 8.231 1.799 1.00 50.44 107 SER A N 1
ATOM 889 C CA . SER A 1 107 ? 6.908 9.095 2.886 1.00 50.44 107 SER A CA 1
ATOM 890 C C . SER A 1 107 ? 7.016 10.572 2.468 1.00 50.44 107 SER A C 1
ATOM 892 O O . SER A 1 107 ? 6.879 11.461 3.302 1.00 50.44 107 SER A O 1
ATOM 894 N N . LEU A 1 108 ? 7.232 10.849 1.176 1.00 39.78 108 LEU A N 1
ATOM 895 C CA . LEU A 1 108 ? 7.408 12.205 0.632 1.00 39.78 108 LEU A CA 1
ATOM 896 C C . LEU A 1 108 ? 6.089 12.868 0.200 1.00 39.78 108 LEU A C 1
ATOM 898 O O . LEU A 1 108 ? 5.960 14.091 0.251 1.00 39.78 108 LEU A O 1
ATOM 902 N N . VAL A 1 109 ? 5.084 12.079 -0.190 1.00 41.97 109 VAL A N 1
ATOM 903 C CA . VAL A 1 109 ? 3.775 12.597 -0.630 1.00 41.97 109 VAL A CA 1
ATOM 904 C C . VAL A 1 109 ? 2.976 13.222 0.528 1.00 41.97 109 VAL A C 1
ATOM 906 O O . VAL A 1 109 ? 2.209 14.149 0.302 1.00 41.97 109 VAL A O 1
ATOM 909 N N . HIS A 1 110 ? 3.208 12.827 1.785 1.00 39.56 110 HIS A N 1
ATOM 910 C CA . HIS A 1 110 ? 2.584 13.490 2.945 1.00 39.56 110 HIS A CA 1
ATOM 911 C C . HIS A 1 110 ? 3.199 14.858 3.305 1.00 39.56 110 HIS A C 1
ATOM 913 O O . HIS A 1 110 ? 2.585 15.611 4.050 1.00 39.56 110 HIS A O 1
ATOM 919 N N . LEU A 1 111 ? 4.375 15.214 2.768 1.00 33.00 111 LEU A N 1
ATOM 920 C CA . LEU A 1 111 ? 5.016 16.522 2.993 1.00 33.00 111 LEU A CA 1
ATOM 921 C C . LEU A 1 111 ? 4.672 17.569 1.921 1.00 33.00 111 LEU A C 1
ATOM 923 O O . LEU A 1 111 ? 5.057 18.725 2.054 1.00 33.00 111 LEU A O 1
ATOM 927 N N . THR A 1 112 ? 3.978 17.178 0.850 1.00 29.91 112 THR A N 1
ATOM 928 C CA . THR A 1 112 ? 3.697 18.049 -0.309 1.00 29.91 112 THR A CA 1
ATOM 929 C C . THR A 1 112 ? 2.207 18.257 -0.585 1.00 29.91 112 THR A C 1
ATOM 931 O O . THR A 1 112 ? 1.862 19.012 -1.490 1.00 29.91 112 THR A O 1
ATOM 934 N N . ILE A 1 113 ? 1.324 17.631 0.202 1.00 36.34 113 ILE A N 1
ATOM 935 C CA . ILE A 1 113 ? -0.139 17.788 0.110 1.00 36.34 113 ILE A CA 1
ATOM 936 C C . ILE A 1 113 ? -0.751 18.125 1.488 1.00 36.34 113 ILE A C 1
ATOM 938 O O . ILE A 1 113 ? -1.880 17.738 1.786 1.00 36.34 113 ILE A O 1
ATOM 942 N N . GLY A 1 114 ? 0.022 18.812 2.336 1.00 32.94 114 GLY A N 1
ATOM 943 C CA . GLY A 1 114 ? -0.452 19.469 3.559 1.00 32.94 114 GLY A CA 1
ATOM 944 C C . GLY A 1 114 ? -0.647 20.959 3.332 1.00 32.94 114 GLY A C 1
ATOM 945 O O . GLY A 1 114 ? 0.188 21.537 2.600 1.00 32.94 114 GLY A O 1
#

Foldseek 3Di:
DVVVVLVVLVVLLVCLLVVNNDPDNVVSVVSNCVSCVVVVHHSVLCSVLVVQCVVQPPPCVRHDPDRDDDPVRDDPCVVVLPDPVSVVVVVVCCVPPVVVVVSVVSVVVVVVPD

pLDDT: mean 85.64, std 15.27, range [29.91, 98.44]

Radius of gyration: 17.07 Å; chains: 1; bounding box: 33×41×44 Å

Secondary structure (DSSP, 8-state):
-HHHHHHHHHHHHHHHHTT-S-S-HHHHHHHHHHHHHHTT--HHHHHHHHHHHHHTTT-TTT-SS--PPPGGGS-GGGGTS-SHHHHHHHHHHIIIIIHHHHHHHHHHHTTT--

Organism: Gossypium davidsonii (NCBI:txid34287)